Protein AF-A0A150GUR8-F1 (afdb_monomer)

Sequence (132 aa):
MKVLVAVKRVIDYAVPVRVKADKSGVEALLPKMSMNPFCEIALEVLSLPLPAVITADLRLNTPRFVTLPAMMRAKKRPIEAVPADSLGLGPGELEPQLAVLRVEEPPARRAGSRVGSVGELVRRLREEARVL

Organism: Gonium pectorale (NCBI:txid33097)

Structure (mmCIF, N/CA/C/O backbone):
data_AF-A0A150GUR8-F1
#
_entry.id   AF-A0A150GUR8-F1
#
loop_
_atom_site.group_PDB
_atom_site.id
_atom_site.type_symbol
_atom_site.label_atom_id
_atom_site.label_alt_id
_atom_site.label_comp_id
_atom_site.label_asym_id
_atom_site.label_entity_id
_atom_site.label_seq_id
_atom_site.pdbx_PDB_ins_code
_atom_site.Cartn_x
_atom_site.Cartn_y
_atom_site.Cartn_z
_atom_site.occupancy
_atom_site.B_iso_or_equiv
_atom_site.auth_seq_id
_atom_site.auth_comp_id
_atom_site.auth_asym_id
_atom_site.auth_atom_id
_atom_site.pdbx_PDB_model_num
ATOM 1 N N . MET A 1 1 ? 21.682 -3.783 -4.007 1.00 39.53 1 MET A N 1
ATOM 2 C CA . MET A 1 1 ? 20.561 -3.687 -3.049 1.00 39.53 1 MET A CA 1
ATOM 3 C C . MET A 1 1 ? 19.304 -3.262 -3.796 1.00 39.53 1 MET A C 1
ATOM 5 O O . MET A 1 1 ? 19.217 -2.112 -4.210 1.00 39.53 1 MET A O 1
ATOM 9 N N . LYS A 1 2 ? 18.382 -4.195 -4.041 1.00 24.17 2 LYS A N 1
ATOM 10 C CA . LYS A 1 2 ? 17.038 -3.927 -4.570 1.00 24.17 2 LYS A CA 1
ATOM 11 C C . LYS A 1 2 ? 16.099 -4.877 -3.831 1.00 24.17 2 LYS A C 1
ATOM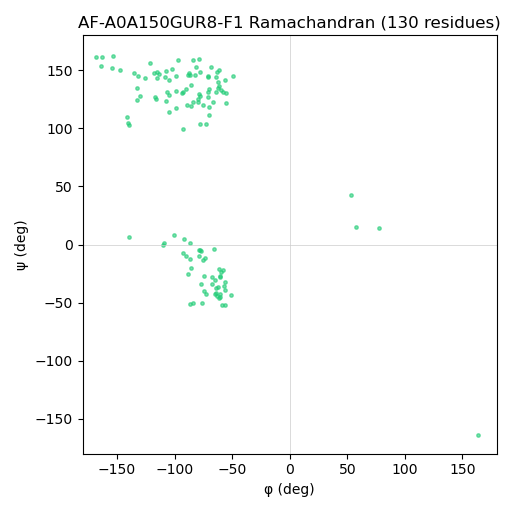 13 O O . LYS A 1 2 ? 16.222 -6.085 -3.978 1.00 24.17 2 LYS A O 1
ATOM 18 N N . VAL A 1 3 ? 15.282 -4.304 -2.959 1.00 41.56 3 VAL A N 1
ATOM 19 C CA . VAL A 1 3 ? 14.289 -4.977 -2.113 1.00 41.56 3 VAL A CA 1
ATOM 20 C C . VAL A 1 3 ? 12.943 -4.527 -2.587 1.00 41.56 3 VAL A C 1
ATOM 22 O O . VAL A 1 3 ? 12.832 -3.362 -2.964 1.00 41.56 3 VAL A O 1
ATOM 25 N N . LEU A 1 4 ? 11.964 -5.419 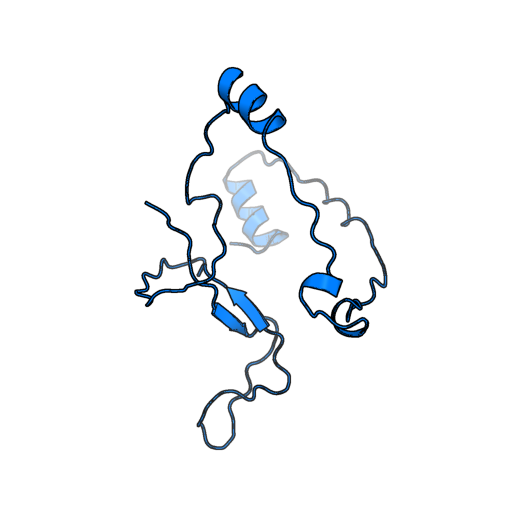-2.491 1.00 42.38 4 LEU A N 1
ATOM 26 C CA . LEU A 1 4 ? 10.538 -5.138 -2.518 1.00 42.38 4 LEU A CA 1
ATOM 27 C C . LEU A 1 4 ? 9.827 -6.510 -2.047 1.00 42.38 4 LEU A C 1
ATOM 29 O O . LEU A 1 4 ? 10.520 -7.528 -2.038 1.00 42.38 4 LEU A O 1
ATOM 33 N N . VAL A 1 5 ? 8.542 -6.600 -1.590 1.00 43.41 5 VAL A N 1
ATOM 34 C CA . VAL A 1 5 ? 7.823 -7.784 -0.972 1.00 43.41 5 VAL A CA 1
ATOM 35 C C . VAL A 1 5 ? 6.592 -8.420 -1.741 1.00 43.41 5 VAL A C 1
ATOM 37 O O . VAL A 1 5 ? 5.764 -7.712 -2.304 1.00 43.41 5 VAL A O 1
ATOM 40 N N . ALA A 1 6 ? 6.416 -9.762 -1.701 1.00 36.91 6 ALA A N 1
ATOM 41 C CA . ALA A 1 6 ? 5.243 -10.591 -2.130 1.00 36.91 6 ALA A CA 1
ATOM 42 C C . ALA A 1 6 ? 3.829 -10.168 -1.627 1.00 36.91 6 ALA A C 1
ATOM 44 O O . ALA A 1 6 ? 3.694 -9.808 -0.463 1.00 36.91 6 ALA A O 1
ATOM 45 N N . VAL A 1 7 ? 2.755 -10.327 -2.430 1.00 45.59 7 VAL A N 1
ATOM 46 C CA . VAL A 1 7 ? 1.345 -10.154 -1.998 1.00 45.59 7 VAL A CA 1
ATOM 47 C C . VAL A 1 7 ? 0.548 -11.453 -2.097 1.00 45.59 7 VAL A C 1
ATOM 49 O O . VAL A 1 7 ? 0.428 -12.043 -3.172 1.00 45.59 7 VAL A O 1
ATOM 52 N N . LYS A 1 8 ? -0.072 -11.862 -0.986 1.00 44.22 8 LYS A N 1
ATOM 53 C CA . LYS A 1 8 ? -0.974 -13.018 -0.915 1.00 44.22 8 LYS A CA 1
ATOM 54 C C . LYS A 1 8 ? -2.416 -12.581 -1.188 1.00 44.22 8 LYS A C 1
ATOM 56 O O . LYS A 1 8 ? -2.883 -11.599 -0.620 1.00 44.22 8 LYS A O 1
ATOM 61 N N . ARG A 1 9 ? -3.136 -13.315 -2.041 1.00 49.94 9 ARG A N 1
ATOM 62 C CA . ARG A 1 9 ? -4.596 -13.181 -2.171 1.00 49.94 9 ARG A CA 1
ATOM 63 C C . ARG A 1 9 ? -5.261 -14.032 -1.087 1.00 49.94 9 ARG A C 1
ATOM 65 O O . ARG A 1 9 ? -4.991 -15.228 -1.002 1.00 49.94 9 ARG A O 1
ATOM 72 N N . VAL A 1 10 ? -6.077 -13.406 -0.246 1.00 55.88 10 VAL A N 1
ATOM 73 C CA . VAL A 1 10 ? -6.805 -14.029 0.874 1.00 55.88 10 VAL A CA 1
ATOM 74 C C . VAL A 1 10 ? -8.301 -13.798 0.657 1.00 55.88 10 VAL A C 1
ATOM 76 O O . VAL A 1 10 ? -8.684 -12.888 -0.069 1.00 55.88 10 VAL A O 1
ATOM 79 N N . ILE A 1 11 ? -9.164 -14.637 1.225 1.00 60.97 11 ILE A N 1
ATOM 80 C CA . ILE A 1 11 ? -10.617 -14.438 1.145 1.00 60.97 11 ILE A CA 1
ATOM 81 C C . ILE A 1 11 ? -11.000 -13.230 2.006 1.00 60.97 11 ILE A C 1
ATOM 83 O O . ILE A 1 11 ? -10.522 -13.096 3.132 1.00 60.97 11 ILE A O 1
ATOM 87 N N . ASP A 1 12 ? -11.835 -12.347 1.460 1.00 57.62 12 ASP A N 1
ATOM 88 C CA . ASP A 1 12 ? -12.362 -11.177 2.163 1.00 57.62 12 ASP A CA 1
ATOM 89 C C . ASP A 1 12 ? -13.118 -11.612 3.433 1.00 57.62 12 ASP A C 1
ATOM 91 O O . ASP A 1 12 ? -13.959 -12.510 3.385 1.00 57.62 12 ASP A O 1
ATOM 95 N N . TYR A 1 13 ? -12.824 -10.978 4.572 1.00 56.75 13 TYR A N 1
ATOM 96 C CA . TYR A 1 13 ? -13.394 -11.332 5.878 1.00 56.75 13 TYR A CA 1
ATOM 97 C C . TYR A 1 13 ? -14.924 -11.177 5.929 1.00 56.75 13 TYR A C 1
ATOM 99 O O . TYR A 1 13 ? -15.574 -11.792 6.773 1.00 56.75 13 TYR A O 1
ATOM 107 N N . ALA A 1 14 ? -15.505 -10.376 5.029 1.00 56.44 14 ALA A N 1
ATOM 108 C CA . ALA A 1 14 ? -16.949 -10.219 4.894 1.00 56.44 14 ALA A CA 1
ATOM 109 C C . ALA A 1 14 ? -17.632 -11.398 4.163 1.00 56.44 14 ALA A C 1
ATOM 111 O O . ALA A 1 14 ? -18.861 -11.428 4.076 1.00 56.44 14 ALA A O 1
ATOM 112 N N . VAL A 1 15 ? -16.870 -12.361 3.626 1.00 65.75 15 VAL A N 1
ATOM 113 C CA . VAL A 1 15 ? -17.395 -13.520 2.888 1.00 65.75 15 VAL A CA 1
ATOM 114 C C . VAL A 1 15 ? -17.262 -14.800 3.728 1.00 65.75 15 VAL A C 1
ATOM 116 O O . VAL A 1 15 ? -16.150 -15.171 4.106 1.00 65.75 15 VAL A O 1
ATOM 119 N N . PRO A 1 16 ? -18.360 -15.536 3.994 1.00 56.16 16 PRO A N 1
ATOM 120 C CA . PRO A 1 16 ? -18.290 -16.789 4.739 1.00 56.16 16 PRO A CA 1
ATOM 121 C C . PRO A 1 16 ? -17.533 -17.864 3.945 1.00 56.16 16 PRO A C 1
ATOM 123 O O . PRO A 1 16 ? -17.916 -18.233 2.833 1.00 56.16 16 PRO A O 1
ATOM 126 N N . VAL A 1 17 ? -16.462 -18.391 4.541 1.00 65.44 17 VAL A N 1
ATOM 127 C CA . VAL A 1 17 ? -15.589 -19.407 3.938 1.00 65.44 17 VAL A CA 1
ATOM 128 C C . VAL A 1 17 ? -16.320 -20.750 3.837 1.00 65.44 17 VAL A C 1
ATOM 130 O O . VAL A 1 17 ? -16.677 -21.347 4.852 1.00 65.44 17 VAL A O 1
ATOM 133 N N . ARG A 1 18 ? -16.509 -21.258 2.612 1.00 72.25 18 ARG A N 1
ATOM 134 C CA . ARG A 1 18 ? -17.106 -22.579 2.351 1.00 72.25 18 ARG A CA 1
ATOM 135 C C . ARG A 1 18 ? -16.029 -23.623 2.078 1.00 72.25 18 ARG A C 1
ATOM 137 O O . ARG A 1 18 ? -15.284 -23.517 1.107 1.00 72.25 18 ARG A O 1
ATOM 144 N N . VAL A 1 19 ? -15.948 -24.636 2.933 1.00 73.31 19 VAL A N 1
ATOM 145 C CA . VAL A 1 19 ? -15.046 -25.782 2.751 1.00 73.31 19 VAL A CA 1
ATOM 146 C C . VAL A 1 19 ? -15.739 -26.821 1.873 1.00 73.31 19 VAL A C 1
ATOM 148 O O . VAL A 1 19 ? -16.925 -27.094 2.056 1.00 73.31 19 VAL A O 1
ATOM 151 N N . LYS A 1 20 ? -15.006 -27.407 0.925 1.00 75.00 20 LYS A N 1
ATOM 152 C CA . LYS A 1 20 ? -15.506 -28.495 0.079 1.00 75.00 20 LYS A CA 1
ATOM 153 C C . LYS A 1 20 ? -15.891 -29.722 0.920 1.00 75.00 20 LYS A C 1
ATOM 155 O O . LYS A 1 20 ? -15.266 -30.005 1.942 1.00 75.00 20 LYS A O 1
ATOM 160 N N . ALA A 1 21 ? -16.872 -30.497 0.455 1.00 77.06 21 ALA A N 1
ATOM 161 C CA . ALA A 1 21 ? -17.368 -31.687 1.160 1.00 77.06 21 ALA A CA 1
ATOM 162 C C . ALA A 1 21 ? -16.298 -32.783 1.374 1.00 77.06 21 ALA A C 1
ATOM 164 O O . ALA A 1 21 ? -16.357 -33.524 2.352 1.00 77.06 21 ALA A O 1
ATOM 165 N N . ASP A 1 22 ? -15.296 -32.848 0.494 1.00 83.75 22 ASP A N 1
ATOM 166 C CA . ASP A 1 22 ? -14.131 -33.742 0.570 1.00 83.75 22 ASP A CA 1
ATOM 167 C C . ASP A 1 22 ? -13.046 -33.275 1.568 1.00 83.75 22 ASP A C 1
ATOM 169 O O . ASP A 1 22 ? -12.053 -33.972 1.771 1.00 83.75 22 ASP A O 1
ATOM 173 N N . LYS A 1 23 ? -13.214 -32.091 2.179 1.00 68.81 23 LYS A N 1
ATOM 174 C CA . LYS A 1 23 ? -12.230 -31.395 3.028 1.00 68.81 23 LYS A CA 1
ATOM 175 C C . LYS A 1 23 ? -10.886 -31.093 2.337 1.00 68.81 23 LYS A C 1
ATOM 177 O O . LYS A 1 23 ? -9.933 -30.729 3.024 1.00 68.81 23 LYS A O 1
ATOM 182 N N . SER A 1 24 ? -10.796 -31.171 1.003 1.00 75.81 24 SER A N 1
ATOM 183 C CA . SER A 1 24 ? -9.544 -30.936 0.255 1.00 75.81 24 SER A CA 1
ATOM 184 C C . SER A 1 24 ? -9.153 -29.458 0.149 1.00 75.81 24 SER A C 1
ATOM 186 O O . SER A 1 24 ? -8.031 -29.135 -0.239 1.00 75.81 24 SER A O 1
ATOM 188 N N . GLY A 1 25 ? -10.066 -28.543 0.482 1.00 69.44 25 GLY A N 1
ATOM 189 C CA . GLY A 1 25 ? -9.798 -27.111 0.513 1.00 69.44 25 GLY A CA 1
ATOM 190 C C . GLY A 1 25 ? -11.063 -26.260 0.522 1.00 69.44 25 GLY A C 1
ATOM 191 O O . GLY A 1 25 ? -12.166 -26.740 0.788 1.00 69.44 25 GLY A O 1
ATOM 192 N N . VAL A 1 26 ? -10.893 -24.976 0.213 1.00 66.25 26 VAL A N 1
ATOM 193 C CA . VAL A 1 26 ? -11.982 -23.996 0.120 1.00 66.25 26 VAL A CA 1
ATOM 194 C C . VAL A 1 26 ? -12.571 -23.980 -1.295 1.00 66.25 26 VAL A C 1
ATOM 196 O O . VAL A 1 26 ? -11.869 -24.196 -2.286 1.00 66.25 26 VAL A O 1
ATOM 199 N N . GLU A 1 27 ? -13.874 -23.739 -1.394 1.00 69.81 27 GLU A N 1
ATOM 200 C CA . GLU A 1 27 ? -14.605 -23.615 -2.653 1.00 69.81 27 GLU A CA 1
ATOM 201 C C . GLU A 1 27 ? -14.263 -22.282 -3.347 1.00 69.81 27 GLU A C 1
ATOM 203 O O . GLU A 1 27 ? -14.696 -21.208 -2.936 1.00 69.81 27 GLU A O 1
ATOM 208 N N . ALA A 1 28 ? -13.432 -22.345 -4.391 1.00 56.66 28 ALA A N 1
ATOM 209 C CA . ALA A 1 28 ? -12.791 -21.172 -4.991 1.00 56.66 28 ALA A CA 1
ATOM 210 C C . ALA A 1 28 ? -13.617 -20.444 -6.072 1.00 56.66 28 ALA A C 1
ATOM 212 O O . ALA A 1 28 ? -13.121 -19.476 -6.642 1.00 56.66 28 ALA A O 1
ATOM 213 N N . LEU A 1 29 ? -14.847 -20.884 -6.377 1.00 53.25 29 LEU A N 1
ATOM 214 C CA . LEU A 1 29 ? -15.616 -20.338 -7.508 1.00 53.25 29 LEU A CA 1
ATOM 215 C C . LEU A 1 29 ? -16.199 -18.933 -7.270 1.00 53.25 29 LEU A C 1
ATOM 217 O O . LEU A 1 29 ? -16.437 -18.222 -8.241 1.00 53.25 29 LEU A O 1
ATOM 221 N N . LEU A 1 30 ? -16.465 -18.542 -6.017 1.00 51.66 30 LEU A N 1
ATOM 222 C CA . LEU A 1 30 ? -17.135 -17.275 -5.670 1.00 51.66 30 LEU A CA 1
ATOM 223 C C . LEU A 1 30 ? -16.608 -16.476 -4.442 1.00 51.66 30 LEU A C 1
ATOM 225 O O . LEU A 1 30 ? -17.242 -15.473 -4.103 1.00 51.66 30 LEU A O 1
ATOM 229 N N . PRO A 1 31 ? -15.495 -16.803 -3.744 1.00 57.38 31 PRO A N 1
ATOM 230 C CA . PRO A 1 31 ? -15.001 -15.931 -2.685 1.00 57.38 31 PRO A CA 1
ATOM 231 C C . PRO A 1 31 ? -14.308 -14.696 -3.276 1.00 57.38 31 PRO A C 1
ATOM 233 O O . PRO A 1 31 ? -13.287 -14.806 -3.957 1.00 57.38 31 PRO A O 1
ATOM 236 N N . LYS A 1 32 ? -14.822 -13.501 -2.963 1.00 54.00 32 LYS A N 1
ATOM 237 C CA . LYS A 1 32 ? -14.118 -12.235 -3.210 1.00 54.00 32 LYS A CA 1
ATOM 238 C C . LYS A 1 32 ? -12.746 -12.297 -2.526 1.00 54.00 32 LYS A C 1
ATOM 240 O O . LYS A 1 32 ? -12.670 -12.508 -1.317 1.00 54.00 32 LYS A O 1
ATOM 245 N N . MET A 1 33 ? -11.670 -12.130 -3.294 1.00 54.59 33 MET A N 1
ATOM 246 C CA . MET A 1 33 ? -10.301 -12.167 -2.774 1.00 54.59 33 MET A CA 1
ATOM 247 C C . MET A 1 33 ? -9.761 -10.751 -2.559 1.00 54.59 33 MET A C 1
ATOM 249 O O . MET A 1 33 ? -9.837 -9.916 -3.460 1.00 54.59 33 MET A O 1
ATOM 253 N N . SER A 1 34 ? -9.176 -10.493 -1.393 1.00 53.69 34 SER A N 1
ATOM 254 C CA . SER A 1 34 ? -8.440 -9.272 -1.067 1.00 53.69 34 SER A CA 1
ATOM 255 C C . SER A 1 34 ? -6.924 -9.505 -1.127 1.00 53.69 34 SER A C 1
ATOM 257 O O . SER A 1 34 ? -6.425 -10.615 -0.923 1.00 53.69 34 SER A O 1
ATOM 259 N N . MET A 1 35 ? -6.167 -8.454 -1.443 1.00 48.12 35 MET A N 1
ATOM 260 C CA . MET A 1 35 ? -4.703 -8.454 -1.365 1.00 48.12 35 MET A CA 1
ATOM 261 C C . MET A 1 35 ? -4.270 -8.234 0.083 1.00 48.12 35 MET A C 1
ATOM 263 O O . MET A 1 35 ? -4.655 -7.232 0.681 1.00 48.12 35 MET A O 1
ATOM 267 N N . ASN A 1 36 ? -3.448 -9.130 0.632 1.00 49.44 36 ASN A N 1
ATOM 268 C CA . ASN A 1 36 ? -2.937 -8.993 1.990 1.00 49.44 36 ASN A CA 1
ATOM 269 C C . ASN A 1 36 ? -1.451 -9.402 2.127 1.00 49.44 36 ASN A C 1
ATOM 271 O O . ASN A 1 36 ? -1.146 -10.595 2.181 1.00 49.44 36 ASN A O 1
ATOM 275 N N . PRO A 1 37 ? -0.524 -8.428 2.207 1.00 49.41 37 PRO A N 1
ATOM 276 C CA . PRO A 1 37 ? 0.854 -8.619 2.658 1.00 49.41 37 PRO A CA 1
ATOM 277 C C . PRO A 1 37 ? 1.087 -8.174 4.122 1.00 49.41 37 PRO A C 1
ATOM 279 O O . PRO A 1 37 ? 2.235 -8.106 4.552 1.00 49.41 37 PRO A O 1
ATOM 282 N N . PHE A 1 38 ? 0.038 -7.828 4.880 1.00 51.25 38 PHE A N 1
ATOM 283 C CA . PHE A 1 38 ? 0.125 -7.356 6.266 1.00 51.25 38 PHE A CA 1
ATOM 284 C C . PHE A 1 38 ? -0.993 -7.928 7.146 1.00 51.25 38 PHE A C 1
ATOM 286 O O . PHE A 1 38 ? -2.130 -7.458 7.148 1.00 51.25 38 PHE A O 1
ATOM 293 N N . CYS A 1 39 ? -0.648 -8.902 7.985 1.00 52.69 39 CYS A N 1
ATOM 294 C CA . CYS A 1 39 ? -1.496 -9.240 9.118 1.00 52.69 39 CYS A CA 1
ATOM 295 C C . CYS A 1 39 ? -1.411 -8.095 10.143 1.00 52.69 39 CYS A C 1
ATOM 297 O O . CYS A 1 39 ? -0.311 -7.731 10.552 1.00 52.69 39 CYS A O 1
ATOM 299 N N . GLU A 1 40 ? -2.540 -7.529 10.587 1.00 54.72 40 GLU A N 1
ATOM 300 C CA . GLU A 1 40 ? -2.542 -6.422 11.569 1.00 54.72 40 GLU A CA 1
ATOM 301 C C . GLU A 1 40 ? -1.839 -6.789 12.890 1.00 54.72 40 GLU A C 1
ATOM 303 O O . GLU A 1 40 ? -1.371 -5.914 13.616 1.00 54.72 40 GLU A O 1
ATOM 308 N N . ILE A 1 41 ? -1.733 -8.091 13.173 1.00 57.94 41 ILE A N 1
ATOM 309 C CA . ILE A 1 41 ? -1.183 -8.664 14.405 1.00 57.94 41 ILE A CA 1
ATOM 310 C C . ILE A 1 41 ? 0.174 -9.374 14.228 1.00 57.94 41 ILE A C 1
ATOM 312 O O . ILE A 1 41 ? 0.693 -9.903 15.209 1.00 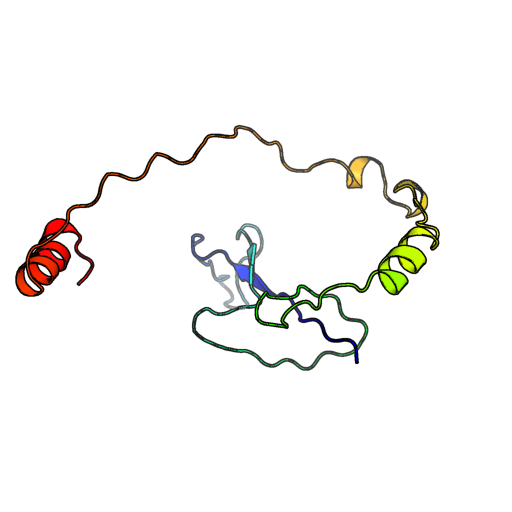57.94 41 ILE A O 1
ATOM 316 N N . ALA A 1 42 ? 0.756 -9.438 13.018 1.00 56.31 42 ALA A N 1
ATOM 317 C CA . ALA A 1 42 ? 1.988 -10.208 12.784 1.00 56.31 42 ALA A CA 1
ATOM 318 C C . ALA A 1 42 ? 2.848 -9.713 11.606 1.00 56.31 42 ALA A C 1
ATOM 320 O O . ALA A 1 42 ? 2.346 -9.202 10.607 1.00 56.31 42 ALA A O 1
ATOM 321 N N . LEU A 1 43 ? 4.160 -9.951 11.706 1.00 61.84 43 LEU A N 1
ATOM 322 C CA . LEU A 1 43 ? 5.128 -9.798 10.616 1.00 61.84 43 LEU A CA 1
ATOM 323 C C . LEU A 1 43 ? 5.522 -11.183 10.088 1.00 61.84 43 LEU A C 1
ATOM 325 O O . LEU A 1 43 ? 5.930 -12.043 10.866 1.00 61.84 43 LEU A O 1
ATOM 329 N N . GLU A 1 44 ? 5.440 -11.386 8.773 1.00 61.25 44 GLU A N 1
ATOM 330 C CA . GLU A 1 44 ? 5.871 -12.621 8.105 1.00 61.25 44 GLU A CA 1
ATOM 331 C C . GLU A 1 44 ? 7.202 -12.401 7.367 1.00 61.25 44 GLU A C 1
ATOM 333 O O . GLU A 1 44 ? 7.427 -11.354 6.758 1.00 61.25 44 GLU A O 1
ATOM 338 N N . VAL A 1 45 ? 8.088 -13.402 7.397 1.00 60.97 45 VAL A N 1
ATOM 339 C CA . VAL A 1 45 ? 9.353 -13.413 6.644 1.00 60.97 45 VAL A CA 1
ATOM 340 C C . VAL A 1 45 ? 9.311 -14.564 5.646 1.00 60.97 45 VAL A C 1
ATOM 342 O O . VAL A 1 45 ? 9.059 -15.706 6.020 1.00 60.97 45 VAL A O 1
ATOM 345 N N . LEU A 1 46 ? 9.567 -14.261 4.373 1.00 60.66 46 LEU A N 1
ATOM 346 C CA . LEU A 1 46 ? 9.493 -15.210 3.262 1.00 60.66 46 LEU A CA 1
ATOM 347 C C . LEU A 1 46 ? 10.816 -15.229 2.489 1.00 60.66 46 LEU A C 1
ATOM 349 O O . LEU A 1 46 ? 11.434 -14.186 2.280 1.00 60.66 46 LEU A O 1
ATOM 353 N N . SER A 1 47 ? 11.216 -16.411 2.018 1.00 60.69 47 SER A N 1
ATOM 354 C CA . SER A 1 47 ? 12.303 -16.585 1.049 1.00 60.69 47 SER A CA 1
ATOM 355 C C . SER A 1 47 ? 11.700 -16.936 -0.309 1.00 60.69 47 SER A C 1
ATOM 357 O O . SER A 1 47 ? 10.834 -17.806 -0.385 1.00 60.69 47 SER A O 1
ATOM 359 N N . LEU A 1 48 ? 12.122 -16.244 -1.370 1.00 58.72 48 LEU A N 1
ATOM 360 C CA . LEU A 1 48 ? 11.561 -16.375 -2.716 1.00 58.72 48 LEU A CA 1
ATOM 361 C C . LEU A 1 48 ? 12.689 -16.505 -3.755 1.00 58.72 48 LEU A C 1
ATOM 363 O O . LEU A 1 48 ? 13.644 -15.724 -3.698 1.00 58.72 48 LEU A O 1
ATOM 367 N N . PRO A 1 49 ? 12.595 -17.438 -4.721 1.00 58.38 49 PRO A N 1
ATOM 368 C CA . PRO A 1 49 ? 13.490 -17.457 -5.872 1.00 58.38 49 PRO A CA 1
ATOM 369 C C . PRO A 1 49 ? 13.211 -16.254 -6.789 1.00 58.38 49 PRO A C 1
ATOM 371 O O . PRO A 1 49 ? 12.094 -15.741 -6.844 1.00 58.38 49 PRO A O 1
ATOM 374 N N . LEU A 1 50 ? 14.230 -15.804 -7.523 1.00 69.94 50 LEU A N 1
ATOM 375 C CA . LEU A 1 50 ? 14.084 -14.756 -8.537 1.00 69.94 50 LEU A CA 1
ATOM 376 C C . LEU A 1 50 ? 13.699 -15.366 -9.898 1.00 69.94 50 LEU A C 1
ATOM 378 O O . LEU A 1 50 ? 14.177 -16.458 -10.207 1.00 69.94 50 LEU A O 1
ATOM 382 N N . PRO A 1 51 ? 12.915 -14.664 -10.743 1.00 82.06 51 PRO A N 1
ATOM 383 C CA . PRO A 1 51 ? 12.389 -13.302 -10.568 1.00 82.06 51 PRO A CA 1
ATOM 384 C C . PRO A 1 51 ? 11.125 -13.223 -9.687 1.00 82.06 51 PRO A C 1
ATOM 386 O O . PRO A 1 51 ? 10.328 -14.153 -9.649 1.00 82.06 51 PRO A O 1
ATOM 389 N N . ALA A 1 52 ? 10.914 -12.080 -9.022 1.00 61.31 52 ALA A N 1
ATOM 390 C CA . ALA A 1 52 ? 9.763 -11.833 -8.143 1.00 61.31 52 ALA A CA 1
ATOM 391 C C . ALA A 1 52 ? 9.136 -10.438 -8.368 1.00 61.31 52 ALA A C 1
ATOM 393 O O . ALA A 1 52 ? 9.841 -9.478 -8.682 1.00 61.31 52 ALA A O 1
ATOM 394 N N . VAL A 1 53 ? 7.812 -10.335 -8.186 1.00 72.62 53 VAL A N 1
ATOM 395 C CA . VAL A 1 53 ? 6.976 -9.122 -8.365 1.00 72.62 53 VAL A CA 1
ATOM 396 C C . VAL A 1 53 ? 6.375 -8.701 -7.032 1.00 72.62 53 VAL A C 1
ATOM 398 O O . VAL A 1 53 ? 6.144 -9.557 -6.186 1.00 72.62 53 VAL A O 1
ATOM 401 N N . ILE A 1 54 ? 6.166 -7.396 -6.819 1.00 64.00 54 ILE A N 1
ATOM 402 C CA . ILE A 1 54 ? 6.097 -6.805 -5.482 1.00 64.00 54 ILE A CA 1
ATOM 403 C C . ILE A 1 54 ? 5.120 -5.597 -5.365 1.00 64.00 54 ILE A C 1
ATOM 405 O O . ILE A 1 54 ? 5.097 -4.745 -6.251 1.00 64.00 54 ILE A O 1
ATOM 409 N N . THR A 1 55 ? 4.529 -5.400 -4.166 1.00 70.31 55 THR A N 1
ATOM 410 C CA . THR A 1 55 ? 4.188 -4.071 -3.576 1.00 70.31 55 THR A CA 1
ATOM 411 C C . THR A 1 55 ? 5.079 -3.626 -2.384 1.00 70.31 55 THR A C 1
ATOM 413 O O . THR A 1 55 ? 5.505 -4.461 -1.587 1.00 70.31 55 THR A O 1
ATOM 416 N N . ALA A 1 56 ? 5.307 -2.318 -2.184 1.00 71.00 56 ALA A N 1
ATOM 417 C CA . ALA A 1 56 ? 6.016 -1.760 -1.012 1.00 71.00 56 ALA A CA 1
ATOM 418 C C . ALA A 1 56 ? 5.077 -1.014 -0.040 1.00 71.00 56 ALA A C 1
ATOM 420 O O . ALA A 1 56 ? 4.162 -0.329 -0.486 1.00 71.00 56 ALA A O 1
ATOM 421 N N . ASP A 1 57 ? 5.341 -1.110 1.269 1.00 74.62 57 ASP A N 1
ATOM 422 C CA . ASP A 1 57 ? 4.612 -0.400 2.336 1.00 74.62 57 ASP A CA 1
ATOM 423 C C . ASP A 1 57 ? 5.321 0.896 2.780 1.00 74.62 57 ASP A C 1
ATOM 425 O O . ASP A 1 57 ? 6.539 1.032 2.642 1.00 74.62 57 ASP A O 1
ATOM 429 N N . LEU A 1 58 ? 4.573 1.823 3.389 1.00 74.19 58 LEU A N 1
ATOM 430 C CA . LEU A 1 58 ? 5.072 3.109 3.895 1.00 74.19 58 LEU A CA 1
ATOM 431 C C . LEU A 1 58 ? 6.163 2.974 4.971 1.00 74.19 58 LEU A C 1
ATOM 433 O O . LEU A 1 58 ? 7.002 3.863 5.098 1.00 74.19 58 LEU A O 1
ATOM 437 N N . ARG A 1 59 ? 6.187 1.873 5.737 1.00 77.75 59 ARG A N 1
ATOM 438 C CA . ARG A 1 59 ? 7.228 1.620 6.754 1.00 77.75 59 ARG A CA 1
ATOM 439 C C . ARG A 1 59 ? 8.548 1.104 6.170 1.00 77.75 59 ARG A C 1
ATOM 441 O O . ARG A 1 59 ? 9.502 0.941 6.925 1.00 77.75 59 ARG A O 1
ATOM 448 N N . LEU A 1 60 ? 8.629 0.840 4.860 1.00 79.50 60 LEU A N 1
ATOM 449 C CA . LEU A 1 60 ? 9.832 0.282 4.233 1.00 79.50 60 LEU A CA 1
ATOM 450 C C . LEU A 1 60 ? 11.033 1.238 4.304 1.00 79.50 60 LEU A C 1
ATOM 452 O O . LEU A 1 60 ? 12.156 0.797 4.548 1.00 79.50 60 LEU A O 1
ATOM 456 N N . ASN A 1 61 ? 10.817 2.533 4.059 1.00 79.38 61 ASN A N 1
ATOM 457 C CA . ASN A 1 61 ? 11.847 3.565 4.152 1.00 79.38 61 ASN A CA 1
ATOM 458 C C . ASN A 1 61 ? 11.255 4.980 4.227 1.00 79.38 61 ASN A C 1
ATOM 460 O O . ASN A 1 61 ? 10.142 5.233 3.780 1.00 79.38 61 ASN A O 1
ATOM 464 N N . THR A 1 62 ? 12.058 5.935 4.698 1.00 84.50 62 THR A N 1
ATOM 465 C CA . THR A 1 62 ? 11.782 7.368 4.522 1.00 84.50 62 THR A CA 1
ATOM 466 C C . THR A 1 62 ? 12.341 7.826 3.167 1.00 84.50 62 THR A C 1
ATOM 468 O O . THR A 1 62 ? 13.556 7.729 2.958 1.00 84.50 62 THR A O 1
ATOM 471 N N . PRO A 1 63 ? 11.518 8.331 2.227 1.00 89.38 63 PRO A N 1
ATOM 472 C CA . PRO A 1 63 ? 12.009 8.831 0.947 1.00 89.38 63 PRO A CA 1
ATOM 473 C C . PRO A 1 63 ? 12.958 10.024 1.120 1.00 89.38 63 PRO A C 1
ATOM 475 O O . PRO A 1 63 ? 12.678 10.963 1.862 1.00 89.38 63 PRO A O 1
ATOM 478 N N . ARG A 1 64 ? 14.088 10.012 0.404 1.00 91.75 64 ARG A N 1
ATOM 479 C CA . ARG A 1 64 ? 15.056 11.12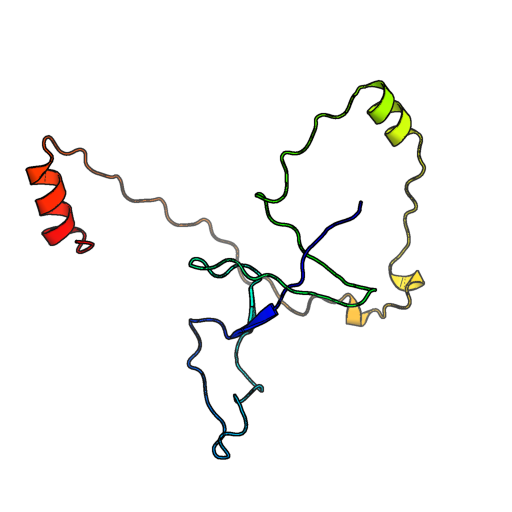0 0.422 1.00 91.75 64 ARG A CA 1
ATOM 480 C C . ARG A 1 64 ? 14.637 12.252 -0.517 1.00 91.75 64 ARG A C 1
ATOM 482 O O . ARG A 1 64 ? 14.168 11.998 -1.626 1.00 91.75 64 ARG A O 1
ATOM 489 N N . PHE A 1 65 ? 14.939 13.492 -0.139 1.00 92.81 65 PHE A N 1
ATOM 490 C CA . PHE A 1 65 ? 14.822 14.632 -1.049 1.00 92.81 65 PHE A CA 1
ATOM 491 C C . PHE A 1 65 ? 15.774 14.505 -2.254 1.00 92.81 65 PHE A C 1
ATOM 493 O O . PHE A 1 65 ? 16.863 13.917 -2.184 1.00 92.81 65 PHE A O 1
ATOM 500 N N . VAL A 1 66 ? 15.345 15.053 -3.393 1.00 91.50 66 VAL A N 1
ATOM 501 C CA . VAL A 1 66 ? 16.108 15.058 -4.648 1.00 91.50 66 VAL A CA 1
ATOM 502 C C . VAL A 1 66 ? 16.912 16.354 -4.738 1.00 91.50 66 VAL A C 1
ATOM 504 O O . VAL A 1 66 ? 16.374 17.439 -4.557 1.00 91.50 66 VAL A O 1
ATOM 507 N N . THR A 1 67 ? 18.208 16.257 -5.039 1.00 94.94 67 THR A N 1
ATOM 508 C CA . THR A 1 67 ? 19.065 17.439 -5.211 1.00 94.94 67 THR A CA 1
ATOM 509 C C . THR A 1 67 ? 18.848 18.085 -6.582 1.00 94.94 67 THR A C 1
ATOM 511 O O . THR A 1 67 ? 18.613 17.384 -7.571 1.00 94.94 67 THR A O 1
ATOM 514 N N . LEU A 1 68 ? 18.994 19.413 -6.680 1.00 93.69 68 LEU A N 1
ATOM 515 C CA . LEU A 1 68 ? 18.837 20.148 -7.947 1.00 93.69 68 LEU A CA 1
ATOM 516 C C . LEU A 1 68 ? 19.668 19.548 -9.109 1.00 93.69 68 LEU A C 1
ATOM 518 O O . LEU A 1 68 ? 19.101 19.344 -10.185 1.00 93.69 68 LEU A O 1
ATOM 522 N N . PRO A 1 69 ? 20.947 19.138 -8.935 1.00 93.88 69 PRO A N 1
ATOM 523 C CA . PRO A 1 69 ? 21.707 18.499 -10.013 1.00 93.88 69 PRO A CA 1
ATOM 524 C C . PRO A 1 69 ? 21.174 17.115 -10.410 1.00 93.88 69 PRO A C 1
ATOM 526 O O . PRO A 1 69 ? 21.361 16.680 -11.545 1.00 93.88 69 PRO A O 1
ATOM 529 N N . ALA A 1 70 ? 20.536 16.373 -9.498 1.00 93.00 70 ALA A N 1
ATOM 530 C CA . ALA A 1 70 ? 19.873 15.111 -9.835 1.00 93.00 70 ALA A CA 1
ATOM 531 C C . ALA A 1 70 ? 18.577 15.358 -10.624 1.00 93.00 70 ALA A C 1
ATOM 533 O O . ALA A 1 70 ? 18.361 14.702 -11.641 1.00 93.00 70 ALA A O 1
ATOM 534 N N . MET A 1 71 ? 17.778 16.351 -10.226 1.00 93.69 71 MET A N 1
ATOM 535 C CA . MET A 1 71 ? 16.561 16.765 -10.933 1.00 93.69 71 MET A CA 1
ATOM 536 C C . MET A 1 71 ? 16.860 17.249 -12.364 1.00 93.69 71 MET A C 1
ATOM 538 O O . MET A 1 71 ? 16.237 16.787 -13.319 1.00 93.69 71 MET A O 1
ATOM 542 N N . MET A 1 72 ? 17.882 18.095 -12.540 1.00 93.50 72 MET A N 1
ATOM 543 C CA . MET A 1 72 ? 18.305 18.577 -13.864 1.00 93.50 72 MET A CA 1
ATOM 544 C C . MET A 1 72 ? 18.846 17.462 -14.771 1.00 93.50 72 MET A C 1
ATOM 546 O O . MET A 1 72 ? 18.689 17.537 -15.988 1.00 93.50 72 MET A O 1
ATOM 550 N N . ARG A 1 73 ? 19.455 16.410 -14.202 1.00 92.12 73 ARG A N 1
ATOM 551 C CA . ARG A 1 73 ? 19.845 15.205 -14.956 1.00 92.12 73 ARG A CA 1
ATOM 552 C C . ARG A 1 73 ? 18.641 14.335 -15.305 1.00 92.12 73 ARG A C 1
ATOM 554 O O . ARG A 1 73 ? 18.576 13.848 -16.426 1.00 92.12 73 ARG A O 1
ATOM 561 N N . ALA A 1 74 ? 17.680 14.174 -14.394 1.00 91.75 74 ALA A N 1
ATOM 562 C CA . ALA A 1 74 ? 16.455 13.418 -14.648 1.00 91.75 74 ALA A CA 1
ATOM 563 C C . ALA A 1 74 ? 15.636 14.030 -15.796 1.00 91.75 74 ALA A C 1
ATOM 565 O O . ALA A 1 74 ? 15.274 13.303 -16.712 1.00 91.75 74 ALA A O 1
ATOM 566 N N . LYS A 1 75 ? 15.464 15.361 -15.824 1.00 91.38 75 LYS A N 1
ATOM 567 C CA . LYS A 1 75 ? 14.772 16.079 -16.916 1.00 91.38 75 LYS A CA 1
ATOM 568 C C . LYS A 1 75 ? 15.421 15.888 -18.300 1.00 91.38 75 LYS A C 1
ATOM 570 O O . LYS A 1 75 ? 14.752 16.057 -19.310 1.00 91.38 75 LYS A O 1
ATOM 575 N N . LYS A 1 76 ? 16.718 15.559 -18.355 1.00 92.69 76 LYS A N 1
ATOM 576 C CA . LYS A 1 76 ? 17.458 15.295 -19.604 1.00 92.69 76 LYS A CA 1
ATOM 577 C C . LYS A 1 76 ? 17.436 13.827 -20.040 1.00 92.69 76 LYS A C 1
ATOM 579 O O . LYS A 1 76 ? 17.901 13.534 -21.137 1.00 92.69 76 LYS A O 1
ATOM 584 N N . ARG A 1 77 ? 16.961 12.896 -19.204 1.00 91.88 77 ARG A N 1
ATOM 585 C CA . ARG A 1 77 ? 16.819 11.491 -19.609 1.00 91.88 77 ARG A CA 1
ATOM 586 C C . ARG A 1 77 ? 15.547 11.358 -20.452 1.00 91.88 77 ARG A C 1
ATOM 588 O O . ARG A 1 77 ? 14.506 11.821 -19.988 1.00 91.88 77 ARG A O 1
ATOM 595 N N . PRO A 1 78 ? 15.605 10.744 -21.646 1.00 89.62 78 PRO A N 1
ATOM 596 C CA . PRO A 1 78 ? 14.400 10.489 -22.422 1.00 89.62 78 PRO A CA 1
ATOM 597 C C . PRO A 1 78 ? 13.476 9.550 -21.640 1.00 89.62 78 PRO A C 1
ATOM 599 O O . PRO A 1 78 ? 13.937 8.605 -20.995 1.00 89.62 78 PRO A O 1
ATOM 602 N N . ILE A 1 79 ? 12.178 9.838 -21.695 1.00 91.06 79 ILE A N 1
ATOM 603 C CA . ILE A 1 79 ? 11.115 8.948 -21.232 1.00 91.06 79 ILE A CA 1
ATOM 604 C C . ILE A 1 79 ? 10.491 8.372 -22.496 1.00 91.06 79 ILE A C 1
ATOM 606 O O . ILE A 1 79 ? 9.940 9.114 -23.305 1.00 91.06 79 ILE A O 1
ATOM 610 N N . GLU A 1 80 ? 10.637 7.068 -22.686 1.00 90.06 80 GLU A N 1
ATOM 611 C CA . GLU A 1 80 ? 10.073 6.361 -23.829 1.00 90.06 80 GLU A CA 1
ATOM 612 C C . GLU A 1 80 ? 8.583 6.096 -23.584 1.00 90.06 80 GLU A C 1
ATOM 614 O O . GLU A 1 80 ? 8.208 5.494 -22.577 1.00 90.06 80 GLU A O 1
ATOM 619 N N . ALA A 1 81 ? 7.733 6.582 -24.488 1.00 88.00 81 ALA A N 1
ATOM 620 C CA . ALA A 1 81 ? 6.303 6.313 -24.473 1.00 88.00 81 ALA A CA 1
ATOM 621 C C . ALA A 1 81 ? 6.023 5.088 -25.353 1.00 88.00 81 ALA A C 1
ATOM 623 O O . ALA A 1 81 ? 5.970 5.194 -26.576 1.00 88.00 81 ALA A O 1
ATOM 624 N N . VAL A 1 82 ? 5.871 3.927 -24.718 1.00 87.06 82 VAL A N 1
ATOM 625 C CA . VAL A 1 82 ? 5.570 2.657 -25.390 1.00 87.06 82 VAL A CA 1
ATOM 626 C C . VAL A 1 82 ? 4.044 2.501 -25.493 1.00 87.06 82 VAL A C 1
ATOM 628 O O . VAL A 1 82 ? 3.384 2.501 -24.451 1.00 87.06 82 VAL A O 1
ATOM 631 N N . PRO A 1 83 ? 3.450 2.396 -26.698 1.00 83.31 83 PRO A N 1
ATOM 632 C CA . PRO A 1 83 ? 2.011 2.184 -26.847 1.00 83.31 83 PRO A CA 1
ATOM 633 C C . PRO A 1 83 ? 1.626 0.761 -26.424 1.00 83.31 83 PRO A C 1
ATOM 635 O O . PRO A 1 83 ? 2.374 -0.183 -26.683 1.00 83.31 83 PRO A O 1
ATOM 638 N N . ALA A 1 84 ? 0.452 0.593 -25.807 1.00 79.94 84 ALA A N 1
ATOM 639 C CA . ALA A 1 84 ? 0.001 -0.695 -25.266 1.00 79.94 84 ALA A CA 1
ATOM 640 C C . ALA A 1 84 ? -0.021 -1.814 -26.327 1.00 79.94 84 ALA A C 1
ATOM 642 O O . ALA A 1 84 ? 0.446 -2.920 -26.060 1.00 79.94 84 ALA A O 1
ATOM 643 N N . ASP A 1 85 ? -0.443 -1.489 -27.550 1.00 79.44 85 ASP A N 1
ATOM 644 C CA . ASP A 1 85 ? -0.504 -2.400 -28.701 1.00 79.44 85 ASP A CA 1
ATOM 645 C C . ASP A 1 85 ? 0.862 -3.044 -29.023 1.00 79.44 85 ASP A C 1
ATOM 647 O O . ASP A 1 85 ? 0.939 -4.201 -29.433 1.00 79.44 85 ASP A O 1
ATOM 651 N N . SER A 1 86 ? 1.968 -2.324 -28.785 1.00 83.06 86 SER A N 1
ATOM 652 C CA . SER A 1 86 ? 3.331 -2.834 -29.022 1.00 83.06 86 SER A CA 1
ATOM 653 C C . SER A 1 86 ? 3.799 -3.866 -27.989 1.00 83.06 86 SER A C 1
ATOM 655 O O . SER A 1 86 ? 4.804 -4.542 -28.207 1.00 83.06 86 SER A O 1
ATOM 657 N N . LEU A 1 87 ? 3.059 -4.024 -26.888 1.00 81.31 87 LEU A N 1
ATOM 658 C CA . LEU A 1 87 ? 3.281 -5.058 -25.875 1.00 81.31 87 LEU A CA 1
ATOM 659 C C . LEU A 1 87 ? 2.461 -6.331 -26.153 1.00 81.31 87 LEU A C 1
ATOM 661 O O . LEU A 1 87 ? 2.490 -7.257 -25.344 1.00 81.31 87 LEU A O 1
ATOM 665 N N . GLY A 1 88 ? 1.742 -6.390 -27.282 1.00 80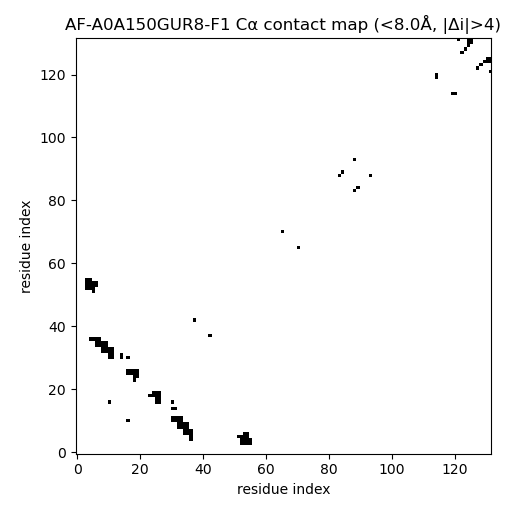.81 88 GLY A N 1
ATOM 666 C CA . GLY A 1 88 ? 0.915 -7.537 -27.665 1.00 80.81 88 GLY A CA 1
ATOM 667 C C . GLY A 1 88 ? -0.427 -7.624 -26.934 1.00 80.81 88 GLY A C 1
ATOM 668 O O . GLY A 1 88 ? -1.056 -8.676 -26.979 1.00 80.81 88 GLY A O 1
ATOM 669 N N . LEU A 1 89 ? -0.854 -6.544 -26.269 1.00 80.38 89 LEU A N 1
ATOM 670 C CA . LEU A 1 89 ? -2.140 -6.467 -25.575 1.00 80.38 89 LEU A CA 1
ATOM 671 C C . LEU A 1 89 ? -3.277 -6.243 -26.580 1.00 80.38 89 LEU A C 1
ATOM 673 O O . LEU A 1 89 ? -3.220 -5.323 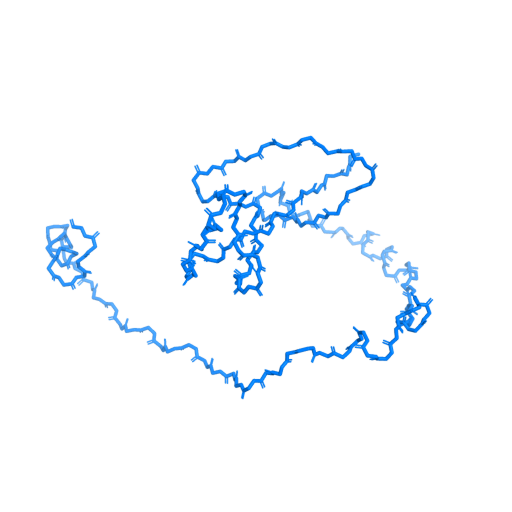-27.398 1.00 80.38 89 LEU A O 1
ATOM 677 N N . GLY A 1 90 ? -4.308 -7.084 -26.520 1.00 75.94 90 GLY A N 1
ATOM 678 C CA . GLY A 1 90 ? -5.477 -6.991 -27.394 1.00 75.94 90 GLY A CA 1
ATOM 679 C C . GLY A 1 90 ? -6.479 -5.907 -26.962 1.00 75.94 90 GLY A C 1
ATOM 680 O O . GLY A 1 90 ? -6.526 -5.540 -25.785 1.00 75.94 90 GLY A O 1
ATOM 681 N N . PRO A 1 91 ? -7.357 -5.434 -27.871 1.00 66.81 91 PRO A N 1
ATOM 682 C CA . PRO A 1 91 ? -8.331 -4.382 -27.561 1.00 66.81 91 PRO A CA 1
ATOM 683 C C . PRO A 1 91 ? -9.263 -4.738 -26.388 1.00 66.81 91 PRO A C 1
ATOM 685 O O . PRO A 1 91 ? -9.553 -3.873 -25.572 1.00 66.81 91 PRO A O 1
ATOM 688 N N . GLY A 1 92 ? -9.649 -6.013 -26.238 1.00 73.44 92 GLY A N 1
ATOM 689 C CA . GLY A 1 92 ? -10.471 -6.487 -25.114 1.00 73.44 92 GLY A CA 1
ATOM 690 C C . GLY A 1 92 ? -9.720 -6.719 -23.792 1.00 73.44 92 GLY A C 1
ATOM 691 O O . GLY A 1 92 ? -10.355 -6.932 -22.765 1.00 73.44 92 GLY A O 1
ATOM 692 N N . GLU A 1 93 ? -8.382 -6.684 -23.776 1.00 74.25 93 GLU A N 1
ATOM 693 C CA . GLU A 1 93 ? -7.590 -6.813 -22.536 1.00 74.25 93 GLU A CA 1
ATOM 694 C C . GLU A 1 93 ? -7.405 -5.468 -21.819 1.00 74.25 93 GLU A C 1
ATOM 696 O O . GLU A 1 93 ? -7.125 -5.428 -20.621 1.00 74.25 93 GLU A O 1
ATOM 701 N N . LEU A 1 94 ? -7.583 -4.366 -22.554 1.00 75.88 94 LEU A N 1
ATOM 702 C CA . LEU A 1 94 ? -7.547 -2.995 -22.043 1.00 75.88 94 LEU A CA 1
ATOM 703 C C . LEU A 1 94 ? -8.941 -2.477 -21.643 1.00 75.88 94 LEU A C 1
ATOM 705 O O . LEU A 1 94 ? -9.051 -1.396 -21.061 1.00 75.88 94 LEU A O 1
ATOM 709 N N . GLU A 1 95 ? -10.004 -3.232 -21.934 1.00 82.44 95 GLU A N 1
ATOM 710 C CA . GLU A 1 95 ? -11.372 -2.864 -21.571 1.00 82.44 95 GLU A CA 1
ATOM 711 C C . GLU A 1 95 ? -11.607 -2.982 -20.051 1.00 82.44 95 GLU A C 1
ATOM 713 O O . GLU A 1 95 ? -11.290 -4.005 -19.432 1.00 82.44 95 GLU A O 1
ATOM 718 N N . PRO A 1 96 ? -12.187 -1.952 -19.403 1.00 81.75 96 PRO A N 1
ATOM 719 C CA . PRO A 1 96 ? -12.464 -1.993 -17.976 1.00 81.75 96 PRO A CA 1
ATOM 720 C C . PRO A 1 96 ? -13.594 -2.984 -17.676 1.00 81.75 96 PRO A C 1
ATOM 722 O O . PRO A 1 96 ? -14.765 -2.720 -17.936 1.00 81.75 96 PRO A O 1
ATOM 725 N N . GLN A 1 97 ? -13.257 -4.096 -17.020 1.00 86.56 97 GLN A N 1
ATOM 726 C CA . GLN A 1 97 ? -14.218 -5.122 -16.581 1.00 86.56 97 GLN A CA 1
ATOM 727 C C . GLN A 1 97 ? -15.215 -4.634 -15.504 1.00 86.56 97 GLN A C 1
ATOM 729 O O . GLN A 1 97 ? -16.089 -5.388 -15.080 1.00 86.56 97 GLN A O 1
ATOM 734 N N . LEU A 1 98 ? -15.075 -3.394 -15.021 1.00 88.62 98 LEU A N 1
ATOM 735 C CA . LEU A 1 98 ? -15.880 -2.801 -13.955 1.00 88.62 98 LEU A CA 1
ATOM 736 C C . LEU A 1 98 ? -16.405 -1.424 -14.377 1.00 88.62 98 LEU A C 1
ATOM 738 O O . LEU A 1 98 ? -15.630 -0.539 -14.735 1.00 88.62 98 LEU A O 1
ATOM 742 N N . ALA A 1 99 ? -17.717 -1.223 -14.250 1.00 89.38 99 ALA A N 1
ATOM 743 C CA . ALA A 1 99 ? -18.364 0.070 -14.451 1.00 89.38 99 ALA A CA 1
ATOM 744 C C . ALA A 1 99 ? -18.498 0.835 -13.122 1.00 89.38 99 ALA A C 1
ATOM 746 O O . ALA A 1 99 ? -19.004 0.302 -12.131 1.00 89.38 99 ALA A O 1
ATOM 747 N N . VAL A 1 100 ? -18.094 2.108 -13.102 1.00 92.31 100 VAL A N 1
ATOM 748 C CA . VAL A 1 100 ? -18.325 3.003 -11.957 1.00 92.31 100 VAL A CA 1
ATOM 749 C C . VAL A 1 100 ? -19.776 3.478 -11.994 1.00 92.31 100 VAL A C 1
ATOM 751 O O . VAL A 1 100 ? -20.133 4.332 -12.798 1.00 92.31 100 VAL A O 1
ATOM 754 N N . LEU A 1 101 ? -20.620 2.915 -11.127 1.00 95.44 101 LEU A N 1
ATOM 755 C CA . LEU A 1 101 ? -22.058 3.221 -11.103 1.00 95.44 101 LEU A CA 1
ATOM 756 C C . LEU A 1 101 ? -22.383 4.572 -10.450 1.00 95.44 101 LEU A C 1
ATOM 758 O O . LEU A 1 101 ? -23.353 5.220 -10.828 1.00 95.44 101 LEU A O 1
ATOM 762 N N . ARG A 1 102 ? -21.609 4.967 -9.432 1.00 91.88 102 ARG A N 1
ATOM 763 C CA . ARG A 1 102 ? -21.804 6.199 -8.655 1.00 91.88 102 ARG A CA 1
ATOM 764 C C . ARG A 1 102 ? -20.555 6.558 -7.858 1.00 91.88 102 ARG A C 1
ATOM 766 O O . ARG A 1 102 ? -19.795 5.672 -7.468 1.00 91.88 102 ARG A O 1
ATOM 773 N N . VAL A 1 103 ? -20.394 7.847 -7.580 1.00 94.56 103 VAL A N 1
ATOM 774 C CA . VAL A 1 103 ? -19.404 8.398 -6.649 1.00 94.56 103 VAL A CA 1
ATOM 775 C C . VAL A 1 103 ? -20.144 9.388 -5.756 1.00 94.56 103 VAL A C 1
ATOM 777 O O . VAL A 1 103 ? -20.804 10.293 -6.256 1.00 94.56 103 VAL A O 1
ATOM 780 N N . GLU A 1 104 ? -20.064 9.187 -4.445 1.00 94.38 104 GLU A N 1
ATOM 781 C CA . GLU A 1 104 ? -20.732 9.996 -3.422 1.00 94.38 104 GLU A CA 1
ATOM 782 C C . GLU A 1 104 ? -19.701 10.348 -2.341 1.00 94.38 104 GLU A C 1
ATOM 784 O O . GLU A 1 104 ? -18.812 9.544 -2.043 1.00 94.38 104 GLU A O 1
ATOM 789 N N . GLU A 1 105 ? -19.799 11.540 -1.752 1.00 94.19 105 GLU A N 1
ATOM 790 C CA . GLU A 1 105 ? -18.953 11.912 -0.616 1.00 94.19 105 GLU A CA 1
ATOM 791 C C . GLU A 1 105 ? -19.362 11.135 0.650 1.00 94.19 105 GLU A C 1
ATOM 793 O O . GLU A 1 105 ? -20.550 10.872 0.862 1.00 94.19 105 GLU A O 1
ATOM 798 N N . PRO A 1 106 ? -18.408 10.762 1.525 1.00 92.81 106 PRO A N 1
ATOM 799 C CA . PRO A 1 106 ? -18.740 10.108 2.783 1.00 92.81 106 PRO A CA 1
ATOM 800 C C . PRO A 1 106 ? -19.562 11.049 3.683 1.00 92.81 106 PRO A C 1
ATOM 802 O O . PRO A 1 106 ? -19.290 12.251 3.732 1.00 92.81 106 PRO A O 1
ATOM 805 N N . PRO A 1 107 ? -20.535 10.528 4.453 1.00 92.94 107 PRO A N 1
ATOM 806 C CA . PRO A 1 107 ? -21.379 11.357 5.305 1.00 92.94 107 PRO A CA 1
ATOM 807 C C . PRO A 1 107 ? -20.550 12.098 6.360 1.00 92.94 107 PRO A C 1
ATOM 809 O O . PRO A 1 107 ? -19.686 11.514 7.021 1.00 92.94 107 PRO A O 1
ATOM 812 N N . ALA A 1 108 ? -20.853 13.383 6.555 1.00 92.69 108 ALA A N 1
ATOM 813 C CA . ALA A 1 108 ? -20.175 14.218 7.539 1.00 92.69 108 ALA A CA 1
ATOM 814 C C . ALA A 1 108 ? -20.244 13.595 8.947 1.00 92.69 108 ALA A C 1
ATOM 816 O O . ALA A 1 108 ? -21.307 13.196 9.434 1.00 92.69 108 ALA A O 1
ATOM 817 N N . ARG A 1 109 ? -19.091 13.514 9.621 1.00 90.12 109 ARG A N 1
ATOM 818 C CA . ARG A 1 109 ? -18.992 12.927 10.963 1.00 90.12 109 ARG A CA 1
ATOM 819 C C . ARG A 1 109 ? -19.803 13.762 11.959 1.00 90.12 109 ARG A C 1
ATOM 821 O O . ARG A 1 109 ? -19.632 14.976 12.033 1.00 90.12 109 ARG A O 1
ATOM 828 N N . ARG A 1 110 ? -20.647 13.105 12.764 1.00 88.25 110 ARG A N 1
ATOM 829 C CA . ARG A 1 110 ? -21.393 13.761 13.855 1.00 88.25 110 ARG A CA 1
ATOM 830 C C . ARG A 1 110 ? -20.426 14.470 14.810 1.00 88.25 110 ARG A C 1
ATOM 832 O O . ARG A 1 110 ? -19.358 13.936 15.114 1.00 88.25 110 ARG A O 1
ATOM 839 N N . ALA A 1 111 ? -20.818 15.647 15.297 1.00 89.81 111 ALA A N 1
ATOM 840 C CA . ALA A 1 111 ? -20.035 16.402 16.268 1.00 89.81 111 ALA A CA 1
ATOM 841 C C . ALA A 1 111 ? -19.819 15.585 17.556 1.00 89.81 111 ALA A C 1
ATOM 843 O O . ALA A 1 111 ? -20.754 14.986 18.085 1.00 89.81 111 ALA A O 1
ATOM 844 N N . GLY A 1 112 ? -18.578 15.558 18.047 1.00 87.69 112 GLY A N 1
ATOM 845 C CA . GLY A 1 112 ? -18.230 14.933 19.324 1.00 87.69 112 GLY A CA 1
ATOM 846 C C . GLY A 1 112 ? -18.465 15.866 20.514 1.00 87.69 112 GLY A C 1
ATOM 847 O O . GLY A 1 112 ? -18.474 17.088 20.366 1.00 87.69 112 GLY A O 1
ATOM 848 N N . SER A 1 113 ? -18.602 15.291 21.707 1.00 87.56 113 SER A N 1
ATOM 849 C CA . SER A 1 113 ? -18.699 16.020 22.976 1.00 87.56 113 SER A CA 1
ATOM 850 C C . SER A 1 113 ? -17.352 16.056 23.708 1.00 87.56 113 SER A C 1
ATOM 852 O O . SER A 1 113 ? -16.577 15.100 23.673 1.00 87.56 113 SER A O 1
ATOM 854 N N . ARG A 1 114 ? -17.066 17.168 24.395 1.00 90.19 114 ARG A N 1
ATOM 855 C CA . ARG A 1 114 ? -15.999 17.226 25.408 1.00 90.19 114 ARG A CA 1
ATOM 856 C C . ARG A 1 114 ? -16.572 16.771 26.751 1.00 90.19 114 ARG A C 1
ATOM 858 O O . ARG A 1 114 ? -17.729 17.056 27.045 1.00 90.19 114 ARG A O 1
ATOM 865 N N . VAL A 1 115 ? -15.751 16.099 27.551 1.00 92.62 115 VAL A N 1
ATOM 866 C CA . VAL A 1 115 ? -16.084 15.623 28.903 1.00 92.62 115 VAL A CA 1
ATOM 867 C C . VAL A 1 115 ? -15.171 16.291 29.927 1.00 92.62 115 VAL A C 1
ATOM 869 O O . VAL A 1 115 ? -14.021 16.608 29.615 1.00 92.62 115 VAL A O 1
ATOM 872 N N . GLY A 1 116 ? -15.683 16.528 31.133 1.00 92.62 116 GLY A N 1
ATOM 873 C CA . GLY A 1 116 ? -14.971 17.244 32.195 1.00 92.62 116 GLY A CA 1
ATOM 874 C C . GLY A 1 116 ? -14.073 16.360 33.064 1.00 92.62 116 GLY A C 1
ATOM 875 O O . GLY A 1 116 ? -13.275 16.881 33.839 1.00 92.62 116 GLY A O 1
ATOM 876 N N . SER A 1 117 ? -14.191 15.031 32.972 1.00 95.44 117 SER A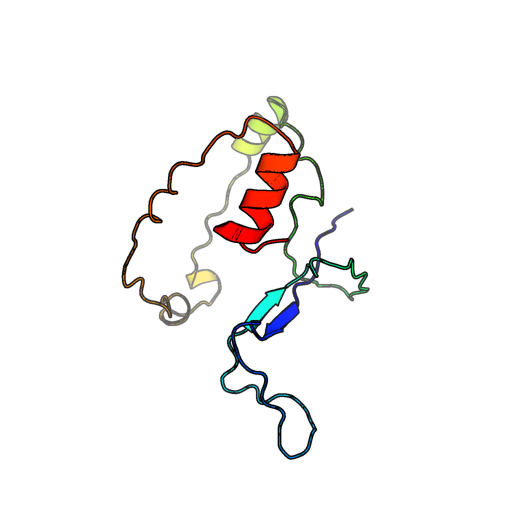 N 1
ATOM 877 C CA . SER A 1 117 ? -13.408 14.098 33.792 1.00 95.44 117 SER A CA 1
ATOM 878 C C . SER A 1 117 ? -13.210 12.726 33.138 1.00 95.44 117 SER A C 1
ATOM 880 O O . SER A 1 117 ? -13.962 12.319 32.252 1.00 95.44 117 SER A O 1
ATOM 882 N N . VAL A 1 118 ? -12.224 11.973 33.637 1.00 92.69 118 VAL A N 1
ATOM 883 C CA . VAL A 1 118 ? -11.973 10.577 33.232 1.00 92.69 118 VAL A CA 1
ATOM 884 C C . VAL A 1 118 ? -13.145 9.660 33.610 1.00 92.69 118 VAL A C 1
ATOM 886 O O . VAL A 1 118 ? -13.509 8.785 32.830 1.00 92.69 118 VAL A O 1
ATOM 889 N N . GLY A 1 119 ? -13.781 9.878 34.767 1.00 93.94 119 GLY A N 1
ATOM 890 C CA . GLY A 1 119 ? -14.951 9.098 35.189 1.00 93.94 119 GLY A CA 1
ATOM 891 C C . GLY A 1 119 ? -16.149 9.287 34.254 1.00 93.94 119 GLY A C 1
ATOM 892 O O . GLY A 1 119 ? -16.796 8.315 33.869 1.00 93.94 119 GLY A O 1
ATOM 893 N N . GLU A 1 120 ? -16.394 10.526 33.817 1.00 93.06 120 GLU A N 1
ATOM 894 C CA . GLU A 1 120 ? -17.411 10.821 32.804 1.00 93.06 120 GLU A CA 1
ATOM 895 C C . GLU A 1 120 ? -17.082 10.148 31.462 1.00 93.06 120 GLU A C 1
ATOM 897 O O . GLU A 1 120 ? -17.965 9.535 30.863 1.00 93.06 120 GLU A O 1
ATOM 902 N N . LEU A 1 121 ? -15.818 10.205 31.017 1.00 93.31 121 LEU A N 1
ATOM 903 C CA . LEU A 1 121 ? -15.374 9.539 29.790 1.00 93.31 121 LEU A CA 1
ATOM 904 C C . LEU A 1 121 ? -15.669 8.034 29.829 1.00 93.31 121 LEU A C 1
ATOM 906 O O . LEU A 1 121 ? -16.309 7.514 28.918 1.00 93.31 121 LEU A O 1
ATOM 910 N N . VAL A 1 122 ? -15.242 7.344 30.892 1.00 92.88 122 VAL A N 1
ATOM 911 C CA . VAL A 1 122 ? -15.456 5.896 31.045 1.00 92.88 122 VAL A CA 1
ATOM 912 C C . VAL A 1 122 ? -16.947 5.564 31.052 1.00 92.88 122 VAL A C 1
ATOM 914 O O . VAL A 1 122 ? -17.352 4.630 30.361 1.00 92.88 122 VAL A O 1
ATOM 917 N N . ARG A 1 123 ? -17.778 6.348 31.754 1.00 92.12 123 ARG A N 1
ATOM 918 C CA . ARG A 1 123 ? -19.234 6.144 31.756 1.00 92.12 123 ARG A CA 1
ATOM 919 C C . ARG A 1 123 ? -19.819 6.234 30.343 1.00 92.12 123 ARG A C 1
ATOM 921 O O . ARG A 1 123 ? -20.477 5.295 29.904 1.00 92.12 123 ARG A O 1
ATOM 928 N N . ARG A 1 124 ? -19.527 7.308 29.598 1.00 90.25 124 ARG A N 1
ATOM 929 C CA . ARG A 1 124 ? -20.029 7.478 28.220 1.00 90.25 124 ARG A CA 1
ATOM 930 C C . ARG A 1 124 ? -19.523 6.388 27.269 1.00 90.25 124 ARG A C 1
ATOM 932 O O . ARG A 1 124 ? -20.273 5.933 26.410 1.00 90.25 124 ARG A O 1
ATOM 939 N N . LEU A 1 125 ? -18.279 5.930 27.428 1.00 92.19 125 LEU A N 1
ATOM 940 C CA . LEU A 1 125 ? -17.722 4.853 26.601 1.00 92.19 125 LEU A CA 1
ATOM 941 C C . LEU A 1 125 ? -18.402 3.494 26.845 1.00 92.19 125 LEU A C 1
ATOM 943 O O . LEU A 1 125 ? -18.568 2.736 25.888 1.00 92.19 125 LEU A O 1
ATOM 947 N N . ARG A 1 126 ? -18.837 3.214 28.083 1.00 90.88 126 ARG A N 1
ATOM 948 C CA . ARG A 1 126 ? -19.615 2.011 28.433 1.00 90.88 126 ARG A CA 1
ATOM 949 C C . ARG A 1 126 ? -21.079 2.107 28.000 1.00 90.88 126 ARG A C 1
ATOM 951 O O . ARG A 1 126 ? -21.595 1.196 27.362 1.00 90.88 126 ARG A O 1
ATOM 958 N N . GLU A 1 127 ? -21.749 3.202 28.354 1.00 92.06 127 GLU A N 1
ATOM 959 C CA . GLU A 1 127 ? -23.207 3.342 28.229 1.00 92.06 127 GLU A CA 1
ATOM 960 C C . GLU A 1 127 ? -23.647 3.792 26.826 1.00 92.06 127 GLU A C 1
ATOM 962 O O . GLU A 1 127 ? -24.515 3.161 26.216 1.00 92.06 127 GLU A O 1
ATOM 967 N N . GLU A 1 128 ? -23.041 4.868 26.307 1.00 86.56 128 GLU A N 1
ATOM 968 C CA . GLU A 1 128 ? -23.431 5.504 25.040 1.00 86.56 128 GLU A CA 1
ATOM 969 C C . GLU A 1 128 ? -22.737 4.834 23.843 1.00 86.56 128 GLU A C 1
ATOM 971 O O . GLU A 1 128 ? -23.395 4.447 22.877 1.00 86.56 128 GLU A O 1
ATOM 976 N N . ALA A 1 129 ? -21.407 4.688 23.900 1.00 83.69 129 ALA A N 1
ATOM 977 C CA . ALA A 1 129 ? -20.611 4.192 22.772 1.00 83.69 129 ALA A CA 1
ATOM 978 C C . ALA A 1 129 ? -20.472 2.659 22.728 1.00 83.69 129 ALA A C 1
ATOM 980 O O . ALA A 1 129 ? -20.268 2.110 21.648 1.00 83.69 129 ALA A O 1
ATOM 981 N N . ARG A 1 130 ? -20.590 1.977 23.879 1.00 83.62 130 ARG A N 1
ATOM 982 C CA . ARG A 1 130 ? -20.461 0.513 24.041 1.00 83.62 130 ARG A CA 1
ATOM 983 C C . ARG A 1 130 ? -19.158 -0.069 23.473 1.00 83.62 130 ARG A C 1
ATOM 985 O O . ARG A 1 130 ? -19.163 -1.116 22.831 1.00 83.62 130 ARG A O 1
ATOM 992 N N . VAL A 1 131 ? -18.045 0.625 23.712 1.00 85.19 131 VAL A N 1
ATOM 993 C CA . VAL A 1 131 ? -16.695 0.224 23.256 1.00 85.19 131 VAL A CA 1
ATOM 994 C C . VAL A 1 131 ? -15.773 -0.246 24.392 1.00 85.19 131 VAL A C 1
ATOM 996 O O . VAL A 1 131 ? -14.616 -0.565 24.127 1.00 85.19 131 VAL A O 1
ATOM 999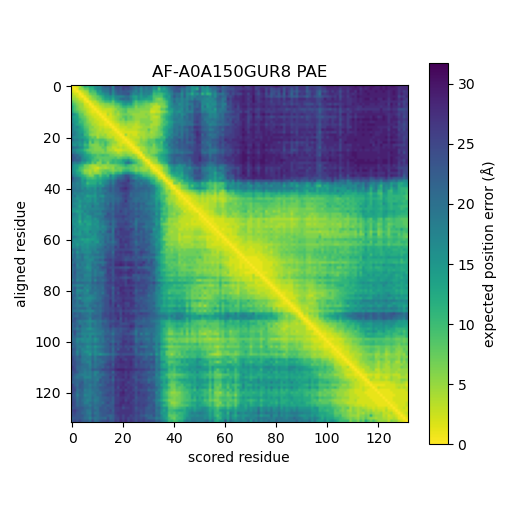 N N . LEU A 1 132 ? -16.270 -0.277 25.638 1.00 72.62 132 LEU A N 1
ATOM 1000 C CA . LEU A 1 132 ? -15.571 -0.714 26.859 1.00 72.62 132 LEU A CA 1
ATOM 1001 C C . LEU A 1 132 ? -16.498 -1.494 27.799 1.00 72.62 132 LEU A C 1
ATOM 1003 O O . LEU A 1 132 ? -15.965 -2.335 28.558 1.00 72.62 132 LEU A O 1
#

Secondary structure (DSSP, 8-state):
----B--EEEE-TTSPPPBPTTSSSB-TTSPPEEEES-BTTB------PSS---B--TTS-PPPPPPHHHHHHHTTS------GGGGT--GGGSS-SS------PPPPPPPPPP-SSHHHHHHHHHHTS---

pLDDT: mean 75.35, std 16.91, range [24.17, 95.44]

Foldseek 3Di:
DDDFDDKDWDFDPVDDWDADPVNPGTDPPDGDTDIDPDDVPDHDDDDDDPDDDHDHDPVPDDDDDDDPVRVVVVVPDDDDDDDPVNVVDDPVNPDPPDDDPDDDDDDDDDDDDDDDDPVRVVVCCVPPVVPD

Radius of gyration: 24.66 Å; Cα contacts (8 Å, |Δi|>4): 68; chains: 1; bounding box: 45×54×64 Å

Solvent-accessible surface area (backbone atoms only — not comparable to full-atom values): 9501 Å² total; per-residue (Å²): 142,87,85,76,41,68,72,43,78,41,72,34,90,92,54,87,86,52,66,38,95,84,67,85,45,68,57,79,91,76,63,61,68,38,83,48,75,68,56,97,89,54,88,86,87,86,88,78,76,83,86,81,71,65,59,82,61,82,86,75,61,84,85,76,87,82,51,69,74,56,51,60,50,54,75,69,50,87,81,84,86,78,60,64,64,82,74,72,54,51,81,77,74,73,52,75,95,67,82,87,87,79,87,79,82,80,80,80,77,78,87,82,84,88,72,96,44,71,69,56,46,54,49,45,33,43,73,76,67,62,79,107

InterPro domains:
  IPR012255 Electron transfer 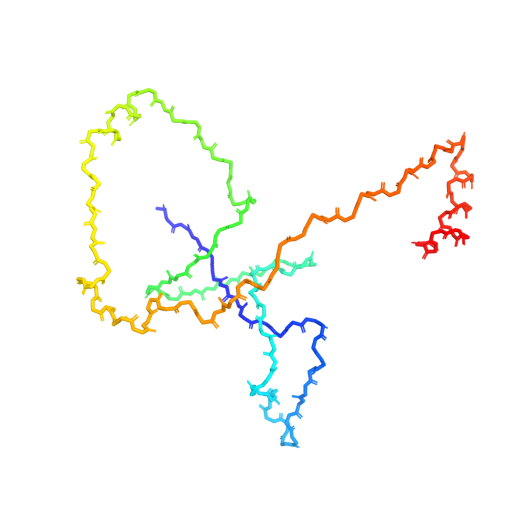flavoprotein, beta subunit [PTHR21294] (43-131)
  IPR014729 Rossmann-like alpha/beta/alpha sandwich fold [G3DSA:3.40.50.620] (1-45)
  IPR014729 Rossmann-like alpha/beta/alpha sandwich fold [G3DSA:3.40.50.620] (46-131)

Mean predicted aligned error: 14.59 Å